Protein AF-A0A9X2KN31-F1 (afdb_monomer_lite)

Secondary structure (DSSP, 8-state):
--HHHHHHHHHHHHHHHHHHHHHTTTSPPP--HHHHHHHHHHHHHHTS--HHHHHHHHHHT---TT-SSHHHHHHHHHHHHHHHHHHHHHHTT----HHHHHHHHHHHHHHHHHHHHHTT------

Sequence (126 aa):
MNRLDSELTVVLALSILEQARHEAQKGPVPRTNALRLALAYLHERAGGDRAPFDEFWRTCGDPVADAHSETMSNIRRSATLTPAIHRIWRALGIPPDLELVEQLGKAQALEQRTLAGTSRAEPVVP

Radius of gyration: 16.57 Å; chains: 1; bounding box: 56×26×47 Å

Organism: NCBI:txid2949092

Foldseek 3Di:
DDPVVVVVLLLVLLLVLLVLLVVLLVHQADLDPSPVVSLVSLCVLLVDDSVLSVQSSCLNHDPPPPDPDRNRSSVVSNVSSVVSSCVSCVSNVHHPDPVSSVVSVVVVVVVVVVVVVVVPPDDDDD

Structure (mmCIF, N/CA/C/O backbone):
data_AF-A0A9X2KN31-F1
#
_entry.id   AF-A0A9X2KN31-F1
#
loop_
_atom_site.group_PDB
_atom_site.id
_atom_site.type_symbol
_atom_site.label_atom_id
_atom_site.label_alt_id
_atom_site.label_comp_id
_atom_site.label_asym_id
_atom_site.label_entity_id
_atom_site.label_seq_id
_atom_site.pdbx_PDB_ins_code
_atom_site.Cartn_x
_atom_site.Cartn_y
_atom_site.Cartn_z
_atom_site.occupancy
_atom_site.B_iso_or_equiv
_atom_site.auth_seq_id
_atom_site.auth_comp_id
_atom_site.auth_asym_id
_atom_site.auth_atom_id
_atom_site.pdbx_PDB_model_num
ATOM 1 N N . MET A 1 1 ? -8.035 -2.793 23.523 1.00 51.69 1 MET A N 1
ATOM 2 C CA . MET A 1 1 ? -7.095 -2.151 22.580 1.00 51.69 1 MET A CA 1
ATOM 3 C C . MET A 1 1 ? -7.513 -0.693 22.449 1.00 51.69 1 MET A C 1
ATOM 5 O O . MET A 1 1 ? -8.682 -0.471 22.148 1.00 51.69 1 MET A O 1
ATOM 9 N N . ASN A 1 2 ? -6.647 0.281 22.748 1.00 61.72 2 ASN A N 1
ATOM 10 C CA . ASN A 1 2 ? -7.011 1.695 22.609 1.00 61.72 2 ASN A CA 1
ATOM 11 C C . ASN A 1 2 ? -7.309 2.007 21.138 1.00 61.72 2 ASN A C 1
ATOM 13 O O . ASN A 1 2 ? -6.577 1.600 20.238 1.00 61.72 2 ASN A O 1
ATOM 17 N N . ARG A 1 3 ? -8.402 2.731 20.893 1.00 65.94 3 ARG A N 1
ATOM 18 C CA . ARG A 1 3 ? -8.841 3.118 19.545 1.00 65.94 3 ARG A CA 1
ATOM 19 C C . ARG A 1 3 ? -7.765 3.901 18.780 1.00 65.94 3 ARG A C 1
ATOM 21 O O . ARG A 1 3 ? -7.594 3.674 17.589 1.00 65.94 3 ARG A O 1
ATOM 28 N N . LEU A 1 4 ? -7.003 4.736 19.487 1.00 64.94 4 LEU A N 1
ATOM 29 C CA . LEU A 1 4 ? -5.910 5.539 18.932 1.00 64.94 4 LEU A CA 1
ATOM 30 C C . LEU A 1 4 ? -4.757 4.672 18.401 1.00 64.94 4 LEU A C 1
ATOM 32 O O . LEU A 1 4 ? -4.313 4.881 17.277 1.00 64.94 4 LEU A O 1
ATOM 36 N N . ASP A 1 5 ? -4.339 3.645 19.148 1.00 71.69 5 ASP A N 1
ATOM 37 C CA . ASP A 1 5 ? -3.275 2.719 18.718 1.00 71.69 5 ASP A CA 1
ATOM 38 C C . ASP A 1 5 ? -3.678 1.981 17.430 1.00 71.69 5 ASP A C 1
ATOM 40 O O . ASP A 1 5 ? -2.882 1.752 16.517 1.00 71.69 5 ASP A O 1
ATOM 44 N N . SER A 1 6 ? -4.965 1.645 17.345 1.00 78.19 6 SER A N 1
ATOM 45 C CA . SER A 1 6 ? -5.573 0.968 16.207 1.00 78.19 6 SER A CA 1
ATOM 46 C C . SER A 1 6 ? -5.646 1.865 14.963 1.00 78.19 6 SER A C 1
ATOM 48 O O . SER A 1 6 ? -5.419 1.384 13.857 1.00 78.19 6 SER A O 1
ATOM 50 N N . GLU A 1 7 ? -5.941 3.156 15.119 1.00 81.62 7 GLU A N 1
ATOM 51 C CA . GLU A 1 7 ? -5.966 4.135 14.021 1.00 81.62 7 GLU A CA 1
ATOM 52 C C . GLU A 1 7 ? -4.547 4.454 13.513 1.00 81.62 7 GLU A C 1
ATOM 54 O O . GLU A 1 7 ? -4.308 4.424 12.306 1.00 81.62 7 GLU A O 1
ATOM 59 N N . LEU A 1 8 ? -3.576 4.631 14.416 1.00 82.38 8 LEU A N 1
ATOM 60 C CA . LEU A 1 8 ? -2.156 4.800 14.072 1.00 82.38 8 LEU A CA 1
ATOM 61 C C . LEU A 1 8 ? -1.604 3.620 13.265 1.00 82.38 8 LEU A C 1
ATOM 63 O O . LEU A 1 8 ? -0.901 3.815 12.274 1.00 82.38 8 LEU A O 1
ATOM 67 N N . THR A 1 9 ? -1.955 2.391 13.649 1.00 89.00 9 THR A N 1
ATOM 68 C CA . THR A 1 9 ? -1.488 1.187 12.943 1.00 89.00 9 THR A CA 1
ATOM 69 C C . THR A 1 9 ? -2.048 1.110 11.518 1.00 89.00 9 THR A C 1
ATOM 71 O O . THR A 1 9 ? -1.336 0.692 10.605 1.00 89.00 9 THR A O 1
ATOM 74 N N . VAL A 1 10 ? -3.288 1.562 11.287 1.00 89.62 10 VAL A N 1
ATOM 75 C CA . VAL A 1 10 ? -3.852 1.670 9.927 1.00 89.62 10 VAL A CA 1
ATOM 76 C C . VAL A 1 10 ? -3.081 2.673 9.096 1.00 89.62 10 VAL A C 1
ATOM 78 O O . VAL A 1 10 ? -2.706 2.350 7.974 1.00 89.62 10 VAL A O 1
ATOM 81 N N . VAL A 1 11 ? -2.816 3.861 9.643 1.00 87.06 11 VAL A N 1
ATOM 82 C CA . VAL A 1 11 ? -2.047 4.893 8.939 1.00 87.06 11 VAL A CA 1
ATOM 83 C C . VAL A 1 11 ? -0.668 4.358 8.559 1.00 87.06 11 VAL A C 1
ATOM 85 O O . VAL A 1 11 ? -0.282 4.450 7.399 1.00 87.06 11 VAL A O 1
ATOM 88 N N . LEU A 1 12 ? 0.038 3.707 9.488 1.00 88.88 12 LEU A N 1
ATOM 89 C CA . LEU A 1 12 ? 1.341 3.093 9.215 1.00 88.88 12 LEU A CA 1
ATOM 90 C C . LEU A 1 12 ? 1.264 2.012 8.128 1.00 88.88 12 LEU A C 1
ATOM 92 O O . LEU A 1 12 ? 2.082 1.996 7.209 1.00 88.88 12 LEU A O 1
ATOM 96 N N . ALA A 1 13 ? 0.275 1.122 8.198 1.00 93.06 13 ALA A N 1
ATOM 97 C CA . ALA A 1 13 ? 0.099 0.077 7.197 1.00 93.06 13 ALA A CA 1
ATOM 98 C C . ALA A 1 13 ? -0.224 0.659 5.808 1.00 93.06 13 ALA A C 1
ATOM 100 O O . ALA A 1 13 ? 0.334 0.203 4.811 1.00 93.06 13 ALA A O 1
ATOM 101 N N . LEU A 1 14 ? -1.062 1.697 5.729 1.00 90.88 14 LEU A N 1
ATOM 102 C CA . LEU A 1 14 ? -1.356 2.401 4.478 1.00 90.88 14 LEU A CA 1
ATOM 103 C C . LEU A 1 14 ? -0.129 3.128 3.921 1.00 90.88 14 LEU A C 1
ATOM 105 O O . LEU A 1 14 ? 0.110 3.061 2.716 1.00 90.88 14 LEU A O 1
ATOM 109 N N . SER A 1 15 ? 0.691 3.738 4.779 1.00 89.00 15 SER A N 1
ATOM 110 C CA . SER A 1 15 ? 1.973 4.325 4.380 1.00 89.00 15 SER A CA 1
ATOM 111 C C . SER A 1 15 ? 2.896 3.284 3.746 1.00 89.00 15 SER A C 1
ATOM 113 O O . SER A 1 15 ? 3.499 3.556 2.714 1.00 89.00 15 SER A O 1
ATOM 115 N N . ILE A 1 16 ? 2.976 2.064 4.286 1.00 92.56 16 ILE A N 1
ATOM 116 C CA . ILE A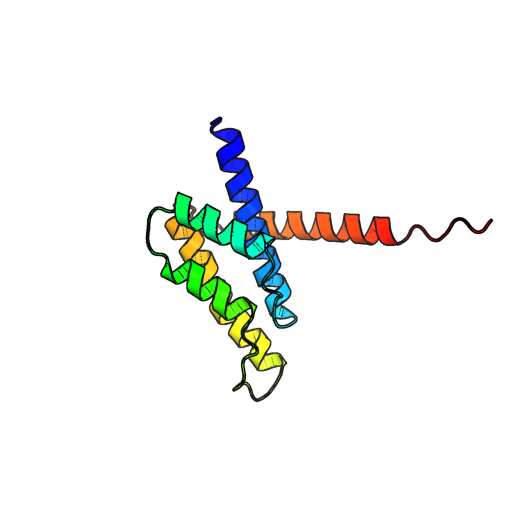 1 16 ? 3.786 0.990 3.682 1.00 92.56 16 ILE A CA 1
ATOM 117 C C . ILE A 1 16 ? 3.301 0.658 2.259 1.00 92.56 16 ILE A C 1
ATOM 119 O O . ILE A 1 16 ? 4.118 0.480 1.353 1.00 92.56 16 ILE A O 1
ATOM 123 N N . LEU A 1 17 ? 1.984 0.601 2.037 1.00 92.75 17 LEU A N 1
ATOM 124 C CA . LEU A 1 17 ? 1.413 0.364 0.706 1.00 92.75 17 LEU A CA 1
ATOM 125 C C . LEU A 1 17 ? 1.695 1.533 -0.251 1.00 92.75 17 LEU A C 1
ATOM 127 O O . LEU A 1 17 ? 2.085 1.303 -1.394 1.00 92.75 17 LEU A O 1
ATOM 131 N N . GLU A 1 18 ? 1.548 2.781 0.195 1.00 90.25 18 GLU A N 1
ATOM 132 C CA . GLU A 1 18 ? 1.869 3.957 -0.625 1.00 90.25 18 GLU A CA 1
ATOM 133 C C . GLU A 1 18 ? 3.353 4.020 -0.998 1.00 90.25 18 GLU A C 1
ATOM 135 O O . GLU A 1 18 ? 3.690 4.328 -2.143 1.00 90.25 18 GLU A O 1
ATOM 140 N N . GLN A 1 19 ? 4.243 3.667 -0.069 1.00 89.19 19 GLN A N 1
ATOM 141 C CA . GLN A 1 19 ? 5.683 3.585 -0.319 1.00 89.19 19 GLN A CA 1
ATOM 142 C C . GLN A 1 19 ? 5.966 2.547 -1.415 1.00 89.19 19 GLN A C 1
ATOM 144 O O . GLN A 1 19 ? 6.624 2.854 -2.410 1.00 89.19 19 GLN A O 1
ATOM 149 N N . ALA A 1 20 ? 5.390 1.345 -1.292 1.00 91.69 20 ALA A N 1
ATOM 150 C CA . ALA A 1 20 ? 5.504 0.306 -2.311 1.00 91.69 20 ALA A CA 1
ATOM 151 C C . ALA A 1 20 ? 4.947 0.774 -3.669 1.00 91.69 20 ALA A C 1
ATOM 153 O O . ALA A 1 20 ? 5.563 0.546 -4.707 1.00 91.69 20 ALA A O 1
ATOM 154 N N . ARG A 1 21 ? 3.815 1.487 -3.693 1.00 89.69 21 ARG A N 1
ATOM 155 C CA . ARG A 1 21 ? 3.243 2.037 -4.933 1.00 89.69 21 ARG A CA 1
ATOM 156 C C . ARG A 1 21 ? 4.171 3.061 -5.595 1.00 89.69 21 ARG A C 1
ATOM 158 O O . ARG A 1 21 ? 4.305 3.048 -6.818 1.00 89.69 21 ARG A O 1
ATOM 165 N N . HIS A 1 22 ? 4.812 3.935 -4.821 1.00 87.12 22 HIS A N 1
ATOM 166 C CA . HIS A 1 22 ? 5.786 4.895 -5.345 1.00 87.12 22 HIS A CA 1
ATOM 167 C C . HIS A 1 22 ? 7.044 4.205 -5.878 1.00 87.12 22 HIS A C 1
ATOM 169 O O . HIS A 1 22 ? 7.530 4.551 -6.954 1.00 87.12 22 HIS A O 1
ATOM 175 N N . GLU A 1 23 ? 7.562 3.204 -5.170 1.00 87.19 23 GLU A N 1
ATOM 176 C CA . GLU A 1 23 ? 8.719 2.423 -5.618 1.00 87.19 23 GLU A CA 1
ATOM 177 C C . GLU A 1 23 ? 8.424 1.629 -6.896 1.00 87.19 23 GLU A C 1
ATOM 179 O O . GLU A 1 23 ? 9.286 1.535 -7.771 1.00 87.19 23 GLU A O 1
ATOM 184 N N . ALA A 1 24 ? 7.186 1.157 -7.068 1.00 86.88 24 ALA A N 1
ATOM 185 C CA . ALA A 1 24 ? 6.758 0.425 -8.258 1.00 86.88 24 ALA A CA 1
ATOM 186 C C . ALA A 1 24 ? 6.855 1.233 -9.565 1.00 86.88 24 ALA A C 1
ATOM 188 O O . ALA A 1 24 ? 6.901 0.649 -10.652 1.00 86.88 24 ALA A O 1
ATOM 189 N N . GLN A 1 25 ? 6.911 2.567 -9.469 1.00 83.12 25 GLN A N 1
ATOM 190 C CA . GLN A 1 25 ? 7.151 3.457 -10.610 1.00 83.12 25 GLN A CA 1
ATOM 191 C C . GLN A 1 25 ? 8.594 3.361 -11.124 1.00 83.12 25 GLN A C 1
ATOM 193 O O . GLN A 1 25 ? 8.858 3.669 -12.285 1.00 83.12 25 GLN A O 1
ATOM 198 N N . LYS A 1 26 ? 9.528 2.943 -10.263 1.00 84.50 26 LYS A N 1
ATOM 199 C CA . LYS A 1 26 ? 10.958 2.825 -10.572 1.00 84.50 26 LYS A CA 1
ATOM 200 C C . LYS A 1 26 ? 11.336 1.413 -11.015 1.00 84.50 26 LYS A C 1
ATOM 202 O O . LYS A 1 26 ? 12.291 1.260 -11.764 1.00 84.50 26 LYS A O 1
ATOM 207 N N . GLY A 1 27 ? 10.598 0.392 -10.582 1.00 84.69 27 GLY A N 1
ATOM 208 C CA . GLY A 1 27 ? 10.890 -1.000 -10.914 1.00 84.69 27 GLY A CA 1
ATOM 209 C C . GLY A 1 27 ? 10.026 -1.993 -10.135 1.00 84.69 27 GLY A C 1
ATOM 210 O O . GLY A 1 27 ? 9.078 -1.591 -9.463 1.00 84.69 27 GLY A O 1
ATOM 211 N N . PRO A 1 28 ? 10.309 -3.304 -10.228 1.00 85.56 28 PRO A N 1
ATOM 212 C CA . PRO A 1 28 ? 9.657 -4.301 -9.385 1.00 85.56 28 PRO A CA 1
ATOM 213 C C . PRO A 1 28 ? 9.944 -4.017 -7.907 1.00 85.56 28 PRO A C 1
ATOM 215 O O . PRO A 1 28 ? 11.085 -3.754 -7.531 1.00 85.56 28 PRO A O 1
ATOM 218 N N . VAL A 1 29 ? 8.919 -4.112 -7.066 1.00 88.25 29 VAL A N 1
ATOM 219 C CA . VAL A 1 29 ? 9.038 -3.873 -5.626 1.00 88.25 29 VAL A CA 1
ATOM 220 C C . VAL A 1 29 ? 9.298 -5.199 -4.916 1.00 88.25 29 VAL A C 1
ATOM 222 O O . VAL A 1 29 ? 8.533 -6.157 -5.096 1.00 88.25 29 VAL A O 1
ATOM 225 N N . PRO A 1 30 ? 10.343 -5.289 -4.076 1.00 87.50 30 PRO A N 1
ATOM 226 C CA . PRO A 1 30 ? 10.577 -6.463 -3.254 1.00 87.50 30 PRO A CA 1
ATOM 227 C C . PRO A 1 30 ? 9.372 -6.775 -2.360 1.00 87.50 30 PRO A C 1
ATOM 229 O O . PRO A 1 30 ? 8.834 -5.922 -1.657 1.00 87.50 30 PRO A O 1
ATOM 232 N N . ARG A 1 31 ? 8.966 -8.044 -2.343 1.00 91.56 31 ARG A N 1
ATOM 233 C CA . ARG A 1 31 ? 7.879 -8.554 -1.500 1.00 91.56 31 ARG A CA 1
ATOM 234 C C . ARG A 1 31 ? 8.354 -8.749 -0.056 1.00 91.56 31 ARG A C 1
ATOM 236 O O . ARG A 1 31 ? 8.637 -9.865 0.373 1.00 91.56 31 ARG A O 1
ATOM 243 N N . THR A 1 32 ? 8.484 -7.647 0.680 1.00 93.56 32 THR A N 1
ATOM 244 C CA . THR A 1 32 ? 9.018 -7.633 2.051 1.00 93.56 32 THR A CA 1
ATOM 245 C C . THR A 1 32 ? 8.026 -8.179 3.086 1.00 93.56 32 THR A C 1
ATOM 247 O O . THR A 1 32 ? 6.809 -8.189 2.880 1.00 93.56 32 THR A O 1
ATOM 250 N N . ASN A 1 33 ? 8.543 -8.594 4.250 1.00 94.75 33 ASN A N 1
ATOM 251 C CA . ASN A 1 33 ? 7.706 -8.989 5.390 1.00 94.75 33 ASN A CA 1
ATOM 252 C C . ASN A 1 33 ? 6.848 -7.827 5.908 1.00 94.75 33 ASN A C 1
ATOM 254 O O . ASN A 1 33 ? 5.710 -8.057 6.306 1.00 94.75 33 ASN A O 1
ATOM 258 N N . ALA A 1 34 ? 7.360 -6.593 5.854 1.00 93.25 34 ALA A N 1
ATOM 259 C CA . ALA A 1 34 ? 6.608 -5.399 6.234 1.00 93.25 34 ALA A CA 1
ATOM 260 C C . ALA A 1 34 ? 5.372 -5.213 5.343 1.00 93.25 34 ALA A C 1
ATOM 262 O O . ALA A 1 34 ? 4.266 -5.057 5.855 1.00 93.25 34 ALA A O 1
ATOM 263 N N . LEU A 1 35 ? 5.538 -5.329 4.020 1.00 94.75 35 LEU A N 1
ATOM 264 C CA . LEU A 1 35 ? 4.421 -5.251 3.079 1.00 94.75 35 LEU A CA 1
ATOM 265 C C . LEU A 1 35 ? 3.411 -6.385 3.304 1.00 94.75 35 LEU A C 1
ATOM 267 O O . LEU A 1 35 ? 2.203 -6.156 3.307 1.00 94.75 35 LEU A O 1
ATOM 271 N N . ARG A 1 36 ? 3.901 -7.608 3.539 1.00 95.81 36 ARG A N 1
ATOM 272 C CA . ARG A 1 36 ? 3.046 -8.766 3.824 1.00 95.81 36 ARG A CA 1
ATOM 273 C C . ARG A 1 36 ? 2.214 -8.569 5.091 1.00 95.81 36 ARG A C 1
ATOM 275 O O . ARG A 1 36 ? 1.022 -8.868 5.083 1.00 95.81 36 ARG A O 1
ATOM 282 N N . LEU A 1 37 ? 2.838 -8.073 6.158 1.00 96.31 37 LEU A N 1
ATOM 283 C CA . LEU A 1 37 ? 2.176 -7.797 7.429 1.00 96.31 37 LEU A CA 1
ATOM 284 C C . LEU A 1 37 ? 1.143 -6.676 7.283 1.00 96.31 37 LEU A C 1
ATOM 286 O O . LEU A 1 37 ? 0.017 -6.838 7.743 1.00 96.31 37 LEU A O 1
ATOM 290 N N . ALA A 1 38 ? 1.496 -5.582 6.600 1.00 96.06 38 ALA A N 1
ATOM 291 C CA . ALA A 1 38 ? 0.586 -4.468 6.348 1.00 96.06 38 ALA A CA 1
ATOM 292 C C . ALA A 1 38 ? -0.669 -4.925 5.589 1.00 96.06 38 ALA A C 1
ATOM 294 O O . ALA A 1 38 ? -1.784 -4.645 6.019 1.00 96.06 38 ALA A O 1
ATOM 295 N N . LEU A 1 39 ? -0.504 -5.696 4.509 1.00 96.44 39 LEU A N 1
ATOM 296 C CA . LEU A 1 39 ? -1.633 -6.233 3.744 1.00 96.44 39 LEU A CA 1
ATOM 297 C C . LEU A 1 39 ? -2.509 -7.174 4.579 1.00 96.44 39 LEU A C 1
ATOM 299 O O . LEU A 1 39 ? -3.731 -7.066 4.527 1.00 96.44 39 LEU A O 1
ATOM 303 N N . ALA A 1 40 ? -1.901 -8.073 5.359 1.00 96.00 40 ALA A N 1
ATOM 304 C CA . ALA A 1 40 ? -2.640 -8.992 6.222 1.00 96.00 40 ALA A CA 1
ATOM 305 C C . ALA A 1 40 ? -3.448 -8.247 7.296 1.00 96.00 40 ALA A C 1
ATOM 307 O O . ALA A 1 40 ? -4.619 -8.560 7.506 1.00 96.00 40 ALA A O 1
ATOM 308 N N . TYR A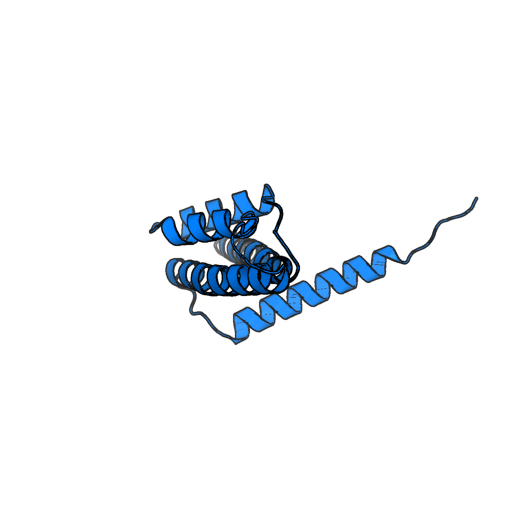 1 41 ? -2.840 -7.240 7.928 1.00 95.44 41 TYR A N 1
ATOM 309 C CA . TYR A 1 41 ? -3.483 -6.400 8.935 1.00 95.44 41 TYR A CA 1
ATOM 310 C C . TYR A 1 41 ? -4.664 -5.607 8.359 1.00 95.44 41 TYR A C 1
ATOM 312 O O . TYR A 1 41 ? -5.757 -5.615 8.919 1.00 95.44 41 TYR A O 1
ATOM 320 N N . LEU A 1 42 ? -4.471 -4.953 7.210 1.00 94.62 42 LEU A N 1
ATOM 321 C CA . LEU A 1 42 ? -5.531 -4.172 6.571 1.00 94.62 42 LEU A CA 1
ATOM 322 C C . LEU A 1 42 ? -6.683 -5.060 6.081 1.00 94.62 42 LEU A C 1
ATOM 324 O O . LEU A 1 42 ? -7.836 -4.648 6.166 1.00 94.62 42 LEU A O 1
ATOM 328 N N . HIS A 1 43 ? -6.392 -6.273 5.606 1.00 95.94 43 HIS A N 1
ATOM 329 C CA . HIS A 1 43 ? -7.419 -7.238 5.216 1.00 95.94 43 HIS A CA 1
ATOM 330 C C . HIS A 1 43 ? -8.266 -7.691 6.410 1.00 95.94 43 HIS A C 1
ATOM 332 O O . HIS A 1 43 ? -9.493 -7.674 6.326 1.00 95.94 43 HIS A O 1
ATOM 338 N N . GLU A 1 44 ? -7.625 -8.063 7.523 1.00 94.81 44 GLU A N 1
ATOM 339 C CA . GLU A 1 44 ? -8.328 -8.457 8.750 1.00 94.81 44 GLU A CA 1
ATOM 340 C C . GLU A 1 44 ? -9.263 -7.342 9.229 1.00 94.81 44 GLU A C 1
ATOM 342 O O . GLU A 1 44 ? -10.431 -7.596 9.518 1.00 94.81 44 GLU A O 1
ATOM 347 N N . ARG A 1 45 ? -8.799 -6.090 9.166 1.00 92.19 45 ARG A N 1
ATOM 348 C CA . ARG A 1 45 ? -9.599 -4.924 9.544 1.00 92.19 45 ARG A CA 1
ATOM 349 C C . ARG A 1 45 ? -10.736 -4.599 8.573 1.00 92.19 45 ARG A C 1
ATOM 351 O O . ARG A 1 45 ? -11.791 -4.147 9.007 1.00 92.19 45 ARG A O 1
ATOM 358 N N . ALA A 1 46 ? -10.520 -4.776 7.271 1.00 90.75 46 ALA A N 1
ATOM 359 C CA . ALA A 1 46 ? -11.548 -4.543 6.260 1.00 90.75 46 ALA A CA 1
ATOM 360 C C . ALA A 1 46 ? -12.693 -5.569 6.351 1.00 90.75 46 ALA A C 1
ATOM 362 O O . ALA A 1 46 ? -13.801 -5.285 5.900 1.00 90.75 46 ALA A O 1
ATOM 363 N N . GLY A 1 47 ? -12.439 -6.755 6.925 1.00 86.44 47 GLY A N 1
ATOM 364 C CA . GLY A 1 47 ? -13.463 -7.770 7.195 1.00 86.44 47 GLY A CA 1
ATOM 365 C C . GLY A 1 47 ? -14.187 -8.284 5.945 1.00 86.44 47 GLY A C 1
ATOM 366 O O . GLY A 1 47 ? -15.334 -8.718 6.038 1.00 86.44 47 GLY A O 1
ATOM 367 N N . GLY A 1 48 ? -13.554 -8.190 4.772 1.00 85.25 48 GLY A N 1
ATOM 368 C CA . GLY A 1 48 ? -14.229 -8.322 3.483 1.00 85.25 48 GLY A CA 1
ATOM 369 C C . GLY A 1 48 ? -13.383 -8.968 2.390 1.00 85.25 48 GLY A C 1
ATOM 370 O O . GLY A 1 48 ? -12.627 -9.905 2.633 1.00 85.25 48 GLY A O 1
ATOM 371 N N . ASP A 1 49 ? -13.562 -8.489 1.159 1.00 88.00 49 ASP A N 1
ATOM 372 C CA . ASP A 1 49 ? -12.945 -9.068 -0.034 1.00 88.00 49 ASP A CA 1
ATOM 373 C C . ASP A 1 49 ? -11.411 -9.026 0.020 1.00 88.00 49 ASP A C 1
ATOM 375 O O . ASP A 1 49 ? -10.789 -7.974 0.187 1.00 88.00 49 ASP A O 1
ATOM 379 N N . ARG A 1 50 ? -10.798 -10.194 -0.180 1.00 92.94 50 ARG A N 1
ATOM 380 C CA . ARG A 1 50 ? -9.348 -10.375 -0.216 1.00 92.94 50 ARG A CA 1
ATOM 381 C C . ARG A 1 50 ? -8.730 -9.994 -1.564 1.00 92.94 50 ARG A C 1
ATOM 383 O O . ARG A 1 50 ? -7.534 -9.699 -1.622 1.00 92.94 50 ARG A O 1
ATOM 390 N N . ALA A 1 51 ? -9.516 -9.979 -2.641 1.00 93.44 51 ALA A N 1
ATOM 391 C CA . ALA A 1 51 ? -9.032 -9.748 -3.998 1.00 93.44 51 ALA A CA 1
ATOM 392 C C . ALA A 1 51 ? -8.136 -8.502 -4.157 1.00 93.44 51 ALA A C 1
ATOM 394 O O . ALA A 1 51 ? -7.056 -8.657 -4.730 1.00 93.44 51 ALA A O 1
ATOM 395 N N . PRO A 1 52 ? -8.478 -7.303 -3.634 1.00 94.00 52 PRO A N 1
ATOM 396 C CA . PRO A 1 52 ? -7.627 -6.127 -3.820 1.00 94.00 52 PRO A CA 1
ATOM 397 C C . PRO A 1 52 ? -6.269 -6.241 -3.105 1.00 94.00 52 PRO A C 1
ATOM 399 O O . PRO A 1 52 ? -5.271 -5.721 -3.601 1.00 94.00 52 PRO A O 1
ATOM 402 N N . PHE A 1 53 ? -6.200 -6.957 -1.979 1.00 95.25 53 PHE A N 1
ATOM 403 C CA . PHE A 1 53 ? -4.959 -7.182 -1.230 1.00 95.25 53 PHE A CA 1
ATOM 404 C C . PHE A 1 53 ? -4.035 -8.167 -1.952 1.00 95.25 53 PHE A C 1
ATOM 406 O O . PHE A 1 53 ? -2.830 -7.935 -2.073 1.00 95.25 53 PHE A O 1
ATOM 413 N N . ASP A 1 54 ? -4.607 -9.258 -2.463 1.00 94.06 54 ASP A N 1
ATOM 414 C CA . ASP A 1 54 ? -3.869 -10.260 -3.229 1.00 94.06 54 ASP A CA 1
ATOM 415 C C . ASP A 1 54 ? -3.393 -9.700 -4.582 1.00 94.06 54 ASP A C 1
ATOM 417 O O . ASP A 1 54 ? -2.277 -10.000 -5.008 1.00 94.06 54 ASP A O 1
ATOM 421 N N . GLU A 1 55 ? -4.208 -8.877 -5.252 1.00 93.06 55 GLU A N 1
ATOM 422 C CA . GLU A 1 55 ? -3.829 -8.161 -6.477 1.00 93.06 55 GLU A CA 1
ATOM 423 C C . GLU A 1 55 ? -2.641 -7.234 -6.214 1.00 93.06 55 GLU A C 1
ATOM 425 O O . GLU A 1 55 ? -1.623 -7.354 -6.894 1.00 93.06 55 GLU A O 1
ATOM 430 N N . PHE A 1 56 ? -2.713 -6.404 -5.165 1.00 94.62 56 PHE A N 1
ATOM 431 C CA . PHE A 1 56 ? -1.610 -5.527 -4.770 1.00 94.62 56 PHE A CA 1
ATOM 432 C C . PHE A 1 56 ? -0.311 -6.323 -4.554 1.00 94.62 56 PHE A C 1
ATOM 434 O O . PHE A 1 56 ? 0.730 -6.007 -5.134 1.00 94.62 56 PHE A O 1
ATOM 441 N N . TRP A 1 57 ? -0.379 -7.408 -3.772 1.00 94.25 57 TRP A N 1
ATOM 442 C CA . TRP A 1 57 ? 0.773 -8.268 -3.489 1.00 94.25 57 TRP A CA 1
ATOM 443 C C . TRP A 1 57 ? 1.399 -8.877 -4.747 1.00 94.25 57 TRP A C 1
ATOM 445 O O . TRP A 1 57 ? 2.627 -8.909 -4.879 1.00 94.25 57 TRP A O 1
ATOM 455 N N . ARG A 1 58 ? 0.566 -9.391 -5.661 1.00 91.12 58 ARG A N 1
ATOM 456 C CA . ARG A 1 58 ? 1.032 -10.013 -6.906 1.00 91.12 58 ARG A CA 1
ATOM 457 C C . ARG A 1 58 ? 1.716 -8.981 -7.793 1.00 91.12 58 ARG A C 1
ATOM 459 O O . ARG A 1 58 ? 2.846 -9.219 -8.208 1.00 91.12 58 ARG A O 1
ATOM 466 N N . THR A 1 59 ? 1.083 -7.828 -8.004 1.00 90.06 59 THR A N 1
ATOM 467 C CA . THR A 1 59 ? 1.585 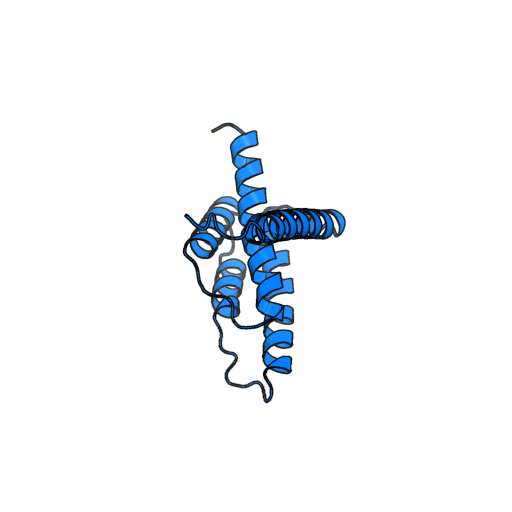-6.778 -8.898 1.00 90.06 59 THR A CA 1
ATOM 468 C C . THR A 1 59 ? 2.905 -6.167 -8.426 1.00 90.06 59 THR A C 1
ATOM 470 O O . THR A 1 59 ? 3.753 -5.865 -9.265 1.00 90.06 59 THR A O 1
ATOM 473 N N . CYS A 1 60 ? 3.129 -6.016 -7.113 1.00 87.94 60 CYS A N 1
ATOM 474 C CA . CYS A 1 60 ? 4.391 -5.477 -6.586 1.00 87.94 60 CYS A CA 1
ATOM 475 C C . CYS A 1 60 ? 5.615 -6.242 -7.099 1.00 87.94 60 CYS A C 1
ATOM 477 O O . CYS A 1 60 ? 6.586 -5.636 -7.544 1.00 87.94 60 CYS A O 1
ATOM 479 N N . GLY A 1 61 ? 5.555 -7.572 -7.056 1.00 80.94 61 GLY A N 1
ATOM 480 C CA . GLY A 1 61 ? 6.679 -8.429 -7.411 1.00 80.94 61 GLY A CA 1
ATOM 481 C C . GLY A 1 61 ? 6.552 -9.094 -8.772 1.00 80.94 61 GLY A C 1
ATOM 482 O O . GLY A 1 61 ? 7.203 -10.122 -8.951 1.00 80.94 61 GLY A O 1
ATOM 483 N N . ASP A 1 62 ? 5.692 -8.587 -9.657 1.00 76.00 62 ASP A N 1
ATOM 484 C CA . ASP A 1 62 ? 5.528 -9.108 -11.010 1.00 76.00 62 ASP A CA 1
ATOM 485 C C . ASP A 1 62 ? 6.621 -8.514 -11.918 1.00 76.00 62 ASP A C 1
ATOM 487 O O . ASP A 1 62 ? 6.632 -7.293 -12.163 1.00 76.00 62 ASP A O 1
ATOM 491 N N . PRO A 1 63 ? 7.591 -9.320 -12.387 1.00 63.53 63 PRO A N 1
ATOM 492 C CA . PRO A 1 63 ? 8.482 -8.910 -13.453 1.00 63.53 63 PRO A CA 1
ATOM 493 C C . PRO A 1 63 ? 7.664 -8.991 -14.738 1.00 63.53 63 PRO A C 1
ATOM 495 O O . PRO A 1 63 ? 7.702 -10.016 -15.397 1.00 63.53 63 PRO A O 1
ATOM 498 N N . VAL A 1 64 ? 6.869 -7.956 -15.038 1.00 60.81 64 VAL A N 1
ATOM 499 C CA . VAL A 1 64 ? 5.938 -7.927 -16.180 1.00 60.81 64 VAL A CA 1
ATOM 500 C C . VAL A 1 64 ? 6.645 -8.451 -17.437 1.00 60.81 64 VAL A C 1
ATOM 502 O O . VAL A 1 64 ? 7.404 -7.722 -18.075 1.00 60.81 64 VAL A O 1
ATOM 505 N N . ALA A 1 65 ? 6.428 -9.732 -17.744 1.00 53.06 65 ALA A N 1
ATOM 506 C CA . ALA A 1 65 ? 7.238 -10.498 -18.692 1.00 53.06 65 ALA A CA 1
ATOM 507 C C . ALA A 1 65 ? 6.940 -10.117 -20.151 1.00 53.06 65 ALA A C 1
ATOM 509 O O . ALA A 1 65 ? 7.749 -10.371 -21.038 1.00 53.06 65 ALA A O 1
ATOM 510 N N . ASP A 1 66 ? 5.808 -9.441 -20.372 1.00 57.31 66 ASP A N 1
ATOM 511 C CA . ASP A 1 66 ? 5.242 -9.159 -21.694 1.00 57.31 66 ASP A CA 1
ATOM 512 C C . ASP A 1 66 ? 5.322 -7.680 -22.108 1.00 57.31 66 ASP A C 1
ATOM 514 O O . ASP A 1 66 ? 4.706 -7.269 -23.092 1.00 57.31 66 ASP A O 1
ATOM 518 N N . ALA A 1 67 ? 6.022 -6.829 -21.355 1.00 60.22 67 ALA A N 1
ATOM 519 C CA . ALA A 1 67 ? 6.184 -5.431 -21.743 1.00 60.22 67 ALA A CA 1
ATOM 520 C C . ALA A 1 67 ? 7.427 -5.262 -22.627 1.00 60.22 67 ALA A C 1
ATOM 522 O O . ALA A 1 67 ? 8.548 -5.549 -22.219 1.00 60.22 67 ALA A O 1
ATOM 523 N N . HIS A 1 68 ? 7.227 -4.731 -23.836 1.00 68.19 68 HIS A N 1
ATOM 524 C CA . HIS A 1 68 ? 8.284 -4.469 -24.823 1.00 68.19 68 HIS A CA 1
ATOM 525 C C . HIS A 1 68 ? 9.363 -3.464 -24.357 1.00 68.19 68 HIS A C 1
ATOM 527 O O . HIS A 1 68 ? 10.320 -3.218 -25.088 1.00 68.19 68 HIS A O 1
ATOM 533 N N . SER A 1 69 ? 9.219 -2.866 -23.165 1.00 80.81 69 SER A N 1
ATOM 534 C CA . SER A 1 69 ? 10.220 -2.008 -22.525 1.00 80.81 69 SER A CA 1
ATOM 535 C C . SER A 1 69 ? 10.019 -1.908 -21.007 1.00 80.81 69 SER A C 1
ATOM 537 O O . SER A 1 69 ? 8.900 -2.028 -20.503 1.00 80.81 69 SER A O 1
ATOM 539 N N . GLU A 1 70 ? 11.094 -1.598 -20.277 1.00 78.38 70 GLU A N 1
ATOM 540 C CA . GLU A 1 70 ? 11.074 -1.351 -18.825 1.00 78.38 70 GLU A CA 1
ATOM 541 C C . GLU A 1 70 ? 10.108 -0.218 -18.434 1.00 78.38 70 GLU A C 1
ATOM 543 O O . GLU A 1 70 ? 9.348 -0.333 -17.471 1.00 78.38 70 GLU A O 1
ATOM 548 N N . THR A 1 71 ? 10.058 0.850 -19.236 1.00 81.81 71 THR A N 1
ATOM 549 C C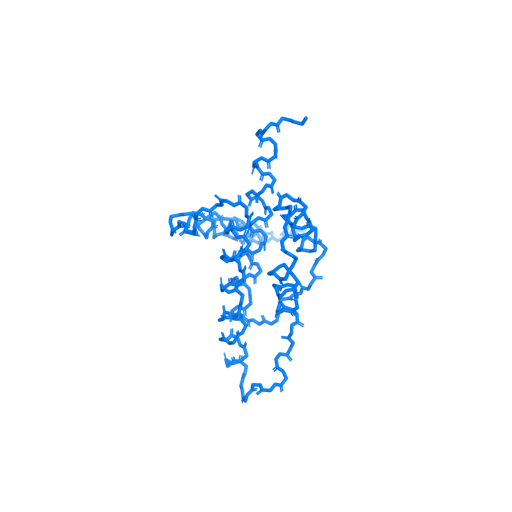A . THR A 1 71 ? 9.114 1.960 -19.051 1.00 81.81 71 THR A CA 1
ATOM 550 C C . THR A 1 71 ? 7.665 1.480 -19.091 1.00 81.81 71 THR A C 1
ATOM 552 O O . THR A 1 71 ? 6.868 1.850 -18.229 1.00 81.81 71 THR A O 1
ATOM 555 N N . MET A 1 72 ? 7.313 0.622 -20.053 1.00 81.25 72 MET A N 1
ATOM 556 C CA . MET A 1 72 ? 5.954 0.094 -20.167 1.00 81.25 72 MET A CA 1
ATOM 557 C C . MET A 1 72 ? 5.605 -0.827 -18.988 1.00 81.25 72 MET A C 1
ATOM 559 O O . MET A 1 72 ? 4.481 -0.773 -18.483 1.00 81.25 72 MET A O 1
ATOM 563 N N . SER A 1 73 ? 6.569 -1.614 -18.495 1.00 81.88 73 SER A N 1
ATOM 564 C CA . SER A 1 73 ? 6.410 -2.426 -17.279 1.00 81.88 73 SER A CA 1
ATOM 565 C C . SER A 1 73 ? 6.098 -1.566 -16.053 1.00 81.88 73 SER A C 1
ATOM 567 O O . SER A 1 73 ? 5.186 -1.887 -15.287 1.00 81.88 73 SER A O 1
ATOM 569 N N . ASN A 1 74 ? 6.805 -0.445 -15.882 1.00 82.69 74 ASN A N 1
ATOM 570 C CA . ASN A 1 74 ? 6.599 0.482 -14.765 1.00 82.69 74 ASN A CA 1
ATOM 571 C C . ASN A 1 74 ? 5.238 1.190 -14.844 1.00 82.69 74 ASN A C 1
ATOM 573 O O . ASN A 1 74 ? 4.532 1.287 -13.834 1.00 82.69 74 ASN A O 1
ATOM 577 N N . ILE A 1 75 ? 4.826 1.623 -16.043 1.00 83.12 75 ILE A N 1
ATOM 578 C CA . ILE A 1 75 ? 3.501 2.222 -16.268 1.00 83.12 75 ILE A CA 1
ATOM 579 C C . ILE A 1 75 ? 2.398 1.211 -15.943 1.00 83.12 75 ILE A C 1
ATOM 581 O O . ILE A 1 75 ? 1.480 1.535 -15.192 1.00 83.12 75 ILE A O 1
ATOM 585 N N . ARG A 1 76 ? 2.495 -0.027 -16.445 1.00 84.44 76 ARG A N 1
ATOM 586 C CA . ARG A 1 76 ? 1.501 -1.081 -16.182 1.00 84.44 76 ARG A CA 1
ATOM 587 C C . ARG A 1 76 ? 1.383 -1.426 -14.699 1.00 84.44 76 ARG A C 1
ATOM 589 O O . ARG A 1 76 ? 0.262 -1.500 -14.191 1.00 84.44 76 ARG A O 1
ATOM 596 N N . ARG A 1 77 ? 2.508 -1.590 -13.991 1.00 87.12 77 ARG A N 1
ATOM 597 C CA . ARG A 1 77 ? 2.500 -1.793 -12.530 1.00 87.12 77 ARG A CA 1
ATOM 598 C C . ARG A 1 77 ? 1.784 -0.648 -11.826 1.00 87.12 77 ARG A C 1
ATOM 600 O O . ARG A 1 77 ? 0.868 -0.892 -11.048 1.00 87.12 77 ARG A O 1
ATOM 607 N N . SER A 1 78 ? 2.137 0.592 -12.152 1.00 84.88 78 SER A N 1
ATOM 608 C CA . SER A 1 78 ? 1.538 1.787 -11.541 1.00 84.88 78 SER A CA 1
ATOM 609 C C . SER A 1 78 ? 0.033 1.893 -11.816 1.00 84.88 78 SER A C 1
ATOM 611 O O . SER A 1 78 ? -0.749 2.190 -10.907 1.00 84.88 78 SER A O 1
ATOM 613 N N . ALA A 1 79 ? -0.380 1.589 -13.051 1.00 85.69 79 ALA A N 1
ATOM 614 C CA . ALA A 1 79 ? -1.774 1.582 -13.489 1.00 85.69 79 ALA A CA 1
ATOM 615 C C . ALA A 1 79 ? -2.609 0.476 -12.826 1.00 85.69 79 ALA A C 1
ATOM 617 O O . ALA A 1 79 ? -3.823 0.619 -12.733 1.00 85.69 79 ALA A O 1
ATOM 618 N N . THR A 1 80 ? -1.974 -0.593 -12.340 1.00 88.25 80 THR A N 1
ATOM 619 C CA . THR A 1 80 ? -2.642 -1.697 -11.632 1.00 88.25 80 THR A CA 1
ATOM 620 C C . THR A 1 80 ? -2.668 -1.464 -10.117 1.00 88.25 80 THR A C 1
ATOM 622 O O . THR A 1 80 ? -3.703 -1.633 -9.472 1.00 88.25 80 THR A O 1
ATOM 625 N N . LEU A 1 81 ? -1.563 -0.983 -9.535 1.00 89.62 81 LEU A N 1
ATOM 626 C CA . LEU A 1 81 ? -1.463 -0.721 -8.093 1.00 89.62 81 LEU A CA 1
ATOM 627 C C . LEU A 1 81 ? -2.353 0.441 -7.637 1.00 89.62 81 LEU A C 1
ATOM 629 O O . LEU A 1 81 ? -2.912 0.380 -6.544 1.00 89.62 81 LEU A O 1
ATOM 633 N N . THR A 1 82 ? -2.520 1.480 -8.461 1.00 88.81 82 THR A N 1
ATOM 634 C CA . THR A 1 82 ? -3.341 2.651 -8.099 1.00 88.81 82 THR A CA 1
ATOM 635 C C . THR A 1 82 ? -4.827 2.287 -7.903 1.00 88.81 82 THR A C 1
ATOM 637 O O . THR A 1 82 ? -5.401 2.608 -6.864 1.00 88.81 82 THR A O 1
ATOM 640 N N . PRO A 1 83 ? -5.487 1.548 -8.813 1.00 89.38 83 PRO A N 1
ATOM 641 C CA . PRO A 1 83 ? -6.832 1.039 -8.553 1.00 89.38 83 PRO A CA 1
ATOM 642 C C . PRO A 1 83 ? -6.912 0.049 -7.384 1.00 89.38 83 PRO A C 1
ATOM 644 O O . PRO A 1 83 ? -7.933 0.024 -6.696 1.00 89.38 83 PRO A O 1
ATOM 647 N N . ALA A 1 84 ? -5.884 -0.780 -7.168 1.00 91.38 84 ALA A N 1
ATOM 648 C CA . ALA A 1 84 ? -5.867 -1.750 -6.072 1.00 91.38 84 ALA A CA 1
ATOM 649 C C . ALA A 1 84 ? -5.829 -1.052 -4.701 1.00 91.38 84 ALA A C 1
ATOM 651 O O . ALA A 1 84 ? -6.644 -1.369 -3.835 1.00 91.38 84 ALA A O 1
ATOM 652 N N . ILE A 1 85 ? -4.968 -0.042 -4.521 1.00 90.62 85 ILE A N 1
ATOM 653 C CA . ILE A 1 85 ? -4.876 0.697 -3.253 1.00 90.62 85 ILE A CA 1
ATOM 654 C C . ILE A 1 85 ? -6.165 1.472 -2.946 1.00 90.62 85 ILE A C 1
ATOM 656 O O . ILE A 1 85 ? -6.658 1.421 -1.822 1.00 90.62 85 ILE A O 1
ATOM 660 N N . HIS A 1 86 ? -6.803 2.082 -3.953 1.00 89.38 86 HIS A N 1
ATOM 661 C CA . HIS A 1 86 ? -8.094 2.753 -3.764 1.00 89.38 86 HIS A CA 1
ATOM 662 C C . HIS A 1 86 ? -9.213 1.779 -3.370 1.00 89.38 86 HIS A C 1
ATOM 664 O O . HIS A 1 86 ? -10.103 2.137 -2.596 1.00 89.38 86 HIS A O 1
ATOM 670 N N . ARG A 1 87 ? -9.189 0.542 -3.885 1.00 91.62 87 ARG A N 1
ATOM 671 C CA . ARG A 1 87 ? -10.128 -0.508 -3.463 1.00 91.62 87 ARG A CA 1
ATOM 672 C C . ARG A 1 87 ? -9.891 -0.920 -2.009 1.00 91.62 87 ARG A C 1
ATOM 674 O O . ARG A 1 87 ? -10.867 -1.075 -1.282 1.00 91.62 87 ARG A O 1
ATOM 681 N N . ILE A 1 88 ? -8.632 -1.003 -1.569 1.00 92.75 88 ILE A N 1
ATOM 682 C CA . ILE A 1 88 ? -8.280 -1.243 -0.159 1.00 92.75 88 ILE A CA 1
ATOM 683 C C . ILE A 1 88 ? -8.805 -0.111 0.734 1.00 92.75 88 ILE A C 1
ATOM 685 O O . ILE A 1 88 ? -9.430 -0.384 1.754 1.00 92.75 88 ILE A O 1
ATOM 689 N N . TRP A 1 89 ? -8.629 1.154 0.344 1.00 90.56 89 TRP A N 1
ATOM 690 C CA . TRP A 1 89 ? -9.142 2.295 1.117 1.00 90.56 89 TRP A CA 1
ATOM 691 C C . TRP A 1 89 ? -10.658 2.257 1.271 1.00 90.56 89 TRP A C 1
ATOM 693 O O . TRP A 1 89 ? -11.169 2.370 2.384 1.00 90.56 89 TRP A O 1
ATOM 703 N N . ARG A 1 90 ? -11.379 1.993 0.176 1.00 89.44 90 ARG A N 1
ATOM 704 C CA . ARG A 1 90 ? -12.838 1.823 0.213 1.00 89.44 90 ARG A CA 1
ATOM 705 C C . ARG A 1 90 ? -13.263 0.667 1.115 1.00 89.44 90 ARG A C 1
ATOM 707 O O . ARG A 1 90 ? -14.229 0.823 1.853 1.00 89.44 90 ARG A O 1
ATOM 714 N N . ALA A 1 91 ? -12.547 -0.459 1.087 1.00 90.81 91 ALA A N 1
ATOM 715 C CA . ALA A 1 91 ? -12.825 -1.606 1.955 1.00 90.81 91 ALA A CA 1
ATOM 716 C C . ALA A 1 91 ? -12.634 -1.277 3.448 1.00 90.81 91 ALA A C 1
ATOM 718 O O . ALA A 1 91 ? -13.304 -1.851 4.297 1.00 90.81 91 ALA A O 1
ATOM 719 N N . LEU A 1 92 ? -11.770 -0.311 3.765 1.00 88.81 92 LEU A N 1
ATOM 720 C CA . LEU A 1 92 ? -11.567 0.213 5.119 1.00 88.81 92 LEU A CA 1
ATOM 721 C C . LEU A 1 92 ? -12.554 1.333 5.492 1.00 88.81 92 LEU A C 1
ATOM 723 O O . LEU A 1 92 ? -12.458 1.887 6.586 1.00 88.81 92 LEU A O 1
ATOM 727 N N . GLY A 1 93 ? -13.473 1.705 4.593 1.00 88.00 93 GLY A N 1
ATOM 728 C CA . GLY A 1 93 ? -14.377 2.843 4.776 1.00 88.00 93 GLY A CA 1
ATOM 729 C C . GLY A 1 93 ? -13.679 4.205 4.711 1.00 88.00 93 GLY A C 1
ATOM 730 O O . GLY A 1 93 ? -14.256 5.207 5.128 1.00 88.00 93 GLY A O 1
ATOM 731 N N . ILE A 1 94 ? -12.446 4.253 4.200 1.00 84.69 94 ILE A N 1
ATOM 732 C CA . ILE A 1 94 ? -11.666 5.479 4.058 1.00 84.69 94 ILE A CA 1
ATOM 733 C C . ILE A 1 94 ? -11.987 6.070 2.680 1.00 84.69 94 ILE A C 1
ATOM 735 O O . ILE A 1 94 ? -11.740 5.413 1.659 1.00 84.69 94 ILE A O 1
ATOM 739 N N . PRO A 1 95 ? -12.558 7.284 2.605 1.00 75.31 95 PRO A N 1
ATOM 740 C CA . PRO A 1 95 ? -12.755 7.938 1.324 1.00 75.31 95 PRO A CA 1
ATOM 741 C C . PRO A 1 95 ? -11.385 8.166 0.665 1.00 75.31 95 PRO A C 1
ATOM 743 O O . PRO A 1 95 ? -10.439 8.542 1.360 1.00 75.31 95 PRO A O 1
ATOM 746 N N . PRO A 1 96 ? -11.245 7.943 -0.656 1.00 65.06 96 PRO A N 1
ATOM 747 C CA . PRO A 1 96 ? -10.045 8.319 -1.389 1.00 65.06 96 PRO A CA 1
ATOM 748 C C . PRO A 1 96 ? -9.996 9.843 -1.495 1.00 65.06 96 PRO A C 1
ATOM 750 O O . PRO A 1 96 ? -10.372 10.427 -2.508 1.00 65.06 96 PRO A O 1
ATOM 753 N N . ASP A 1 97 ? -9.610 10.475 -0.396 1.00 70.50 97 ASP A N 1
ATOM 754 C CA . ASP A 1 97 ? -9.379 11.901 -0.321 1.00 70.5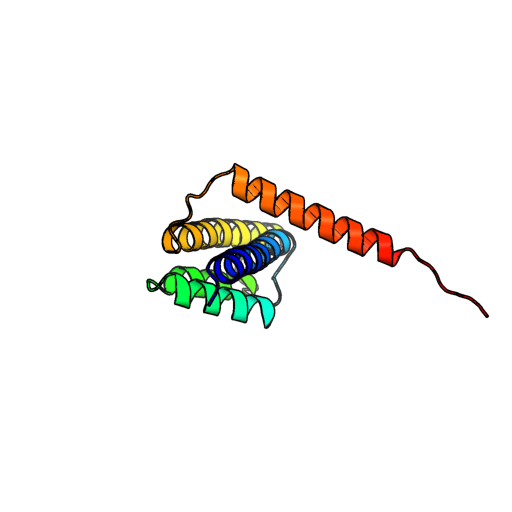0 97 ASP A CA 1
ATOM 755 C C . ASP A 1 97 ? -7.991 12.194 -0.892 1.00 70.50 97 ASP A C 1
ATOM 757 O O . ASP A 1 97 ? -6.982 11.634 -0.452 1.00 70.50 97 ASP A O 1
ATOM 761 N N . LEU A 1 98 ? -7.954 13.065 -1.898 1.00 58.41 98 LEU A N 1
ATOM 762 C CA . LEU A 1 98 ? -6.719 13.532 -2.515 1.00 58.41 98 LEU A CA 1
ATOM 763 C C . LEU A 1 98 ? -5.794 14.163 -1.465 1.00 58.41 98 LEU A C 1
ATOM 765 O O . LEU A 1 98 ? -4.577 14.008 -1.552 1.00 58.41 98 LEU A O 1
ATOM 769 N N . GLU A 1 99 ? -6.363 14.801 -0.439 1.00 65.62 99 GLU A N 1
ATOM 770 C CA . GLU A 1 99 ? -5.598 15.401 0.648 1.00 65.62 99 GLU A CA 1
ATOM 771 C C . GLU A 1 99 ? -4.860 14.342 1.479 1.00 65.62 99 GLU A C 1
ATOM 773 O O . GLU A 1 99 ? -3.685 14.521 1.796 1.00 65.62 99 GLU A O 1
ATOM 778 N N . LEU A 1 100 ? -5.489 13.195 1.756 1.00 68.25 100 LEU A N 1
ATOM 779 C CA . LEU A 1 100 ? -4.847 12.090 2.472 1.00 68.25 100 LEU A CA 1
ATOM 780 C C . LEU A 1 100 ? -3.704 11.477 1.648 1.00 68.25 100 LEU A C 1
ATOM 782 O O . LEU A 1 100 ? -2.630 11.218 2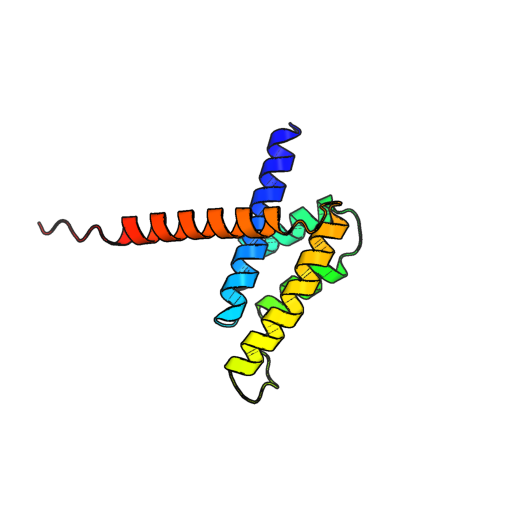.191 1.00 68.25 100 LEU A O 1
ATOM 786 N N . VAL A 1 101 ? -3.902 11.301 0.335 1.00 66.81 101 VAL A N 1
ATOM 787 C CA . VAL A 1 101 ? -2.850 10.833 -0.592 1.00 66.81 101 VAL A CA 1
ATOM 788 C C . VAL A 1 101 ? -1.652 11.785 -0.549 1.00 66.81 101 VAL A C 1
ATOM 790 O O . VAL A 1 101 ? -0.503 11.356 -0.424 1.00 66.81 101 VAL A O 1
ATOM 793 N N . GLU A 1 102 ? -1.917 13.090 -0.631 1.00 67.31 102 GLU A N 1
ATOM 794 C CA . GLU A 1 102 ? -0.882 14.117 -0.586 1.00 67.31 102 GLU A CA 1
ATOM 795 C C . GLU A 1 102 ? -0.169 14.175 0.765 1.00 67.31 102 GLU A C 1
ATOM 797 O O . GLU A 1 102 ? 1.050 14.343 0.799 1.00 67.31 102 GLU A O 1
ATOM 802 N N . GLN A 1 103 ? -0.897 14.057 1.876 1.00 70.50 103 GLN A N 1
ATOM 803 C CA . GLN A 1 103 ? -0.317 14.075 3.218 1.00 70.50 103 GLN A CA 1
ATOM 804 C C . GLN A 1 103 ? 0.578 12.854 3.454 1.00 70.50 103 GLN A C 1
ATOM 806 O O . GLN A 1 103 ? 1.695 13.015 3.948 1.00 70.50 103 GLN A O 1
ATOM 811 N N . LEU A 1 104 ? 0.149 11.661 3.027 1.00 69.88 104 LEU A N 1
ATOM 812 C CA . LEU A 1 104 ? 0.969 10.446 3.075 1.00 69.88 104 LEU A CA 1
ATOM 813 C C . LEU A 1 104 ? 2.230 10.591 2.211 1.00 69.88 104 LEU A C 1
ATOM 815 O O . LEU A 1 104 ? 3.331 10.286 2.671 1.00 69.88 104 LEU A O 1
ATOM 819 N N . GLY A 1 105 ? 2.100 11.146 1.002 1.00 68.12 105 GLY A N 1
ATOM 820 C CA . GLY A 1 105 ? 3.243 11.436 0.134 1.00 68.12 105 GLY A CA 1
ATOM 821 C C . GLY A 1 105 ? 4.223 12.452 0.739 1.00 68.12 105 GLY A C 1
ATOM 822 O O . GLY A 1 105 ? 5.438 12.250 0.697 1.00 68.12 105 GLY A O 1
ATOM 823 N N . LYS A 1 106 ? 3.718 13.531 1.355 1.00 70.12 106 LYS A N 1
ATOM 824 C CA . LYS A 1 106 ? 4.532 14.556 2.038 1.00 70.12 106 LYS A CA 1
ATOM 825 C C . LYS A 1 106 ? 5.261 13.981 3.258 1.00 70.12 106 LYS A C 1
ATOM 827 O O . LYS A 1 106 ? 6.445 14.271 3.433 1.00 70.12 106 LYS A O 1
ATOM 832 N N . ALA A 1 107 ? 4.593 13.150 4.062 1.00 69.12 107 ALA A N 1
ATOM 833 C CA . ALA A 1 107 ? 5.193 12.481 5.218 1.00 69.12 107 ALA A CA 1
ATOM 834 C C . ALA A 1 107 ? 6.348 11.554 4.799 1.00 69.12 107 ALA A C 1
ATOM 836 O O . ALA A 1 107 ? 7.445 11.642 5.350 1.00 69.12 107 ALA A O 1
ATOM 837 N N . GLN A 1 108 ? 6.154 10.756 3.746 1.00 68.00 108 GLN A N 1
ATOM 838 C CA . GLN A 1 108 ? 7.199 9.880 3.202 1.00 68.00 108 GLN A CA 1
ATOM 839 C C . GLN A 1 108 ? 8.383 10.656 2.619 1.00 68.00 108 GLN A C 1
ATOM 841 O O . GLN A 1 108 ? 9.541 10.301 2.847 1.00 68.00 108 GLN A O 1
ATOM 846 N N . ALA A 1 109 ? 8.120 11.742 1.888 1.00 65.62 109 ALA A N 1
ATOM 847 C CA . ALA A 1 109 ? 9.178 12.593 1.352 1.00 65.62 109 ALA A CA 1
ATOM 848 C C . ALA A 1 109 ? 10.030 13.222 2.471 1.00 65.62 109 ALA A C 1
ATOM 850 O O . ALA A 1 109 ? 11.238 13.398 2.301 1.00 65.62 109 ALA A O 1
ATOM 851 N N . LEU A 1 110 ? 9.428 13.543 3.621 1.00 65.50 110 LEU A N 1
ATOM 852 C CA . LEU A 1 110 ? 10.142 14.061 4.787 1.00 65.50 110 LEU A CA 1
ATOM 853 C C . LEU A 1 110 ? 11.022 12.989 5.452 1.00 65.50 110 LEU A C 1
ATOM 855 O O . LEU A 1 110 ? 12.184 13.266 5.763 1.00 65.50 110 LEU A O 1
ATOM 859 N N . GLU A 1 111 ? 10.515 11.765 5.618 1.00 66.44 111 GLU A N 1
ATOM 860 C CA . GLU A 1 111 ? 11.291 10.642 6.167 1.00 66.44 111 GLU A CA 1
ATOM 861 C C . GLU A 1 111 ? 12.490 10.291 5.277 1.00 66.44 111 GLU A C 1
ATOM 863 O O . GLU A 1 111 ? 13.616 10.188 5.767 1.00 66.44 111 GLU A O 1
ATOM 868 N N . GLN A 1 112 ? 12.296 10.207 3.957 1.00 65.44 112 GLN A N 1
ATOM 869 C CA . GLN A 1 112 ? 13.383 9.917 3.015 1.00 65.44 112 GLN A CA 1
ATOM 870 C C . GLN A 1 112 ? 14.459 11.012 3.009 1.00 65.44 112 GLN A C 1
ATOM 872 O O . GLN A 1 112 ? 15.648 10.705 2.920 1.00 65.44 112 GLN A O 1
ATOM 877 N N . ARG A 1 113 ? 14.073 12.289 3.145 1.00 64.56 113 ARG A N 1
ATOM 878 C CA . ARG A 1 113 ? 15.024 13.411 3.258 1.00 64.56 113 ARG A CA 1
ATOM 879 C C . ARG A 1 113 ? 15.796 13.376 4.571 1.00 64.56 113 ARG A C 1
ATOM 881 O O . ARG A 1 113 ? 16.991 13.660 4.568 1.00 64.56 113 ARG A O 1
ATOM 888 N N . THR A 1 114 ? 15.134 13.004 5.662 1.00 67.25 114 THR A N 1
ATOM 889 C CA . THR A 1 114 ? 15.774 12.837 6.972 1.00 67.25 114 THR A CA 1
ATOM 890 C C . THR A 1 114 ? 16.813 11.717 6.917 1.00 67.25 114 THR A C 1
ATOM 892 O O . THR A 1 114 ? 17.975 11.951 7.234 1.00 67.25 114 THR A O 1
ATOM 895 N N . LEU A 1 115 ? 16.441 10.543 6.397 1.00 62.94 115 LEU A N 1
ATOM 896 C CA . LEU A 1 115 ? 17.340 9.393 6.246 1.00 62.94 115 LEU A CA 1
ATOM 897 C C . LEU A 1 115 ? 18.515 9.679 5.291 1.00 62.94 115 LEU A C 1
ATOM 899 O O . LEU A 1 115 ? 19.656 9.320 5.584 1.00 62.94 115 LEU A O 1
ATOM 903 N N . ALA A 1 116 ? 18.268 10.377 4.178 1.00 64.88 116 ALA A N 1
ATOM 904 C CA . ALA A 1 116 ? 19.318 10.787 3.242 1.00 64.88 116 ALA A CA 1
ATOM 905 C C . ALA A 1 116 ? 20.259 11.856 3.831 1.00 64.88 116 ALA A C 1
ATOM 907 O O . ALA A 1 116 ? 21.448 11.874 3.512 1.00 64.88 116 ALA A O 1
ATOM 908 N N . GLY A 1 117 ? 19.750 12.730 4.705 1.00 58.50 117 GLY A N 1
ATOM 909 C CA . GLY A 1 117 ? 20.544 13.719 5.435 1.00 58.50 117 GLY A CA 1
ATOM 910 C C . GLY A 1 117 ? 21.453 13.089 6.493 1.00 58.50 117 GLY A C 1
ATOM 911 O O . GLY A 1 117 ? 22.600 13.507 6.635 1.00 58.50 117 GLY A O 1
ATOM 912 N N . THR A 1 118 ? 20.988 12.044 7.184 1.00 57.22 118 THR A N 1
ATOM 913 C CA . THR A 1 118 ? 21.793 11.303 8.171 1.00 57.22 118 THR A CA 1
ATOM 914 C C . THR A 1 118 ? 22.899 10.468 7.515 1.00 57.22 118 THR A C 1
ATOM 916 O O . THR A 1 118 ? 23.974 10.319 8.088 1.00 57.22 118 THR A O 1
ATOM 919 N N . SER A 1 119 ? 22.697 9.992 6.281 1.00 52.31 119 SER A N 1
ATOM 920 C CA . SER A 1 119 ? 23.692 9.202 5.536 1.00 52.31 119 SER A CA 1
ATOM 921 C C . SER A 1 119 ? 24.918 10.000 5.048 1.00 52.31 119 SER A C 1
ATOM 923 O O . SER A 1 119 ? 25.829 9.400 4.480 1.00 52.31 119 SER A O 1
ATOM 925 N N . ARG A 1 120 ? 24.964 11.329 5.238 1.00 50.16 120 ARG A N 1
ATOM 926 C CA . ARG A 1 120 ? 26.077 12.199 4.801 1.00 50.16 120 ARG A CA 1
ATOM 927 C C . ARG A 1 120 ? 27.079 12.549 5.914 1.00 50.16 120 ARG A C 1
ATOM 929 O O . ARG A 1 120 ? 27.977 13.353 5.679 1.00 50.16 120 ARG A O 1
ATOM 936 N N . ALA A 1 121 ? 26.942 11.968 7.108 1.00 48.59 121 ALA A N 1
ATOM 937 C CA . ALA A 1 121 ? 27.966 12.050 8.148 1.00 48.59 121 ALA A CA 1
ATOM 938 C C . ALA A 1 121 ? 29.101 11.053 7.830 1.00 48.59 121 ALA A C 1
ATOM 940 O O . ALA A 1 121 ? 29.006 9.865 8.127 1.00 48.59 121 ALA A O 1
ATOM 941 N N . GLU A 1 122 ? 30.130 11.547 7.140 1.00 48.88 122 GLU A N 1
ATOM 942 C CA . GLU A 1 122 ? 31.356 10.832 6.753 1.00 48.88 122 GLU A CA 1
ATOM 943 C C . GLU A 1 122 ? 32.274 10.499 7.959 1.00 48.88 122 GLU A C 1
ATOM 945 O O . GLU A 1 122 ? 32.038 10.984 9.069 1.00 48.88 122 GLU A O 1
ATOM 950 N N . PRO A 1 123 ? 33.283 9.618 7.780 1.00 49.31 123 PRO A N 1
ATOM 951 C CA . PRO A 1 123 ? 33.827 8.769 8.832 1.00 49.31 123 PRO A CA 1
ATOM 952 C C . PRO A 1 123 ? 34.733 9.522 9.804 1.00 49.31 123 PRO A C 1
ATOM 954 O O . PRO A 1 123 ? 35.534 10.373 9.422 1.00 49.31 123 PRO A O 1
ATOM 957 N N . VAL A 1 124 ? 34.673 9.105 11.068 1.00 57.88 124 VAL A N 1
ATOM 958 C CA . VAL A 1 124 ? 35.730 9.373 12.043 1.00 57.88 124 VAL A CA 1
ATOM 959 C C . VAL A 1 124 ? 36.954 8.570 11.604 1.00 57.88 124 VAL A C 1
ATOM 961 O O . VAL A 1 124 ? 37.039 7.364 11.832 1.00 57.88 124 VAL A O 1
ATOM 964 N N . VAL A 1 125 ? 37.859 9.234 10.887 1.00 57.41 125 VAL A N 1
ATOM 965 C CA . VAL A 1 125 ? 39.210 8.731 10.622 1.00 57.41 125 VAL A CA 1
ATOM 966 C C . VAL A 1 125 ? 39.995 8.810 11.943 1.00 57.41 125 VAL A C 1
ATOM 968 O O . VAL A 1 125 ? 39.874 9.833 12.622 1.00 57.41 125 VAL A O 1
ATOM 971 N N . PRO A 1 126 ? 40.718 7.746 12.345 1.00 66.00 126 PRO A N 1
ATOM 972 C CA . PRO A 1 126 ? 41.456 7.695 13.609 1.00 66.00 126 PRO A CA 1
ATOM 973 C C . PRO A 1 126 ? 42.636 8.671 13.676 1.00 66.00 126 PRO A C 1
ATOM 975 O O . PRO A 1 126 ? 43.232 8.966 12.613 1.00 66.00 126 PRO A O 1
#

pLDDT: mean 80.14, std 13.65, range [48.59, 96.44]